Protein AF-A0A7C3UAU3-F1 (afdb_monomer_lite)

pLDDT: mean 89.61, std 8.47, range [52.5, 97.62]

Secondary structure (DSSP, 8-state):
--HHHHHHHTT--HHHHHHHHHHHHH-TTT-------EEEEEEEGGGTEEEEEEEETTEEEEEEEEEGGG-----

Radius of gyration: 18.08 Å; chains: 1; bounding box: 30×26×50 Å

Foldseek 3Di:
DDPVVVCVVVVHDPVVSVVLVVVCVVPVPPRDDDDDWDWDWDDPVVVQWTWTFTHDPNDGPDIDIDHVVVDDDPD

Sequence (75 aa):
MPRNEVQELLGIGKTRFFALLADYRQDVAAFSVTEEVAVHLVPVTLKNVMEVRIWWQEKMVHSVAFPLGEFTVHL

Structure (mmCIF, N/CA/C/O backbone):
data_AF-A0A7C3UAU3-F1
#
_entry.id   AF-A0A7C3UAU3-F1
#
loop_
_atom_site.group_PDB
_atom_site.id
_atom_site.type_symbol
_atom_site.label_atom_id
_atom_site.label_alt_id
_atom_site.label_comp_id
_ato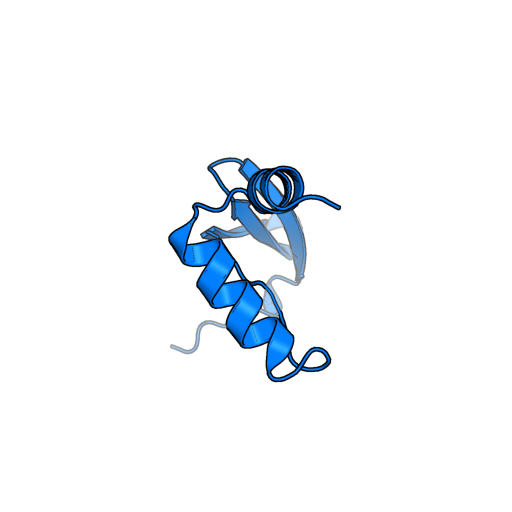m_site.label_asym_id
_atom_site.label_entity_id
_atom_site.label_seq_id
_atom_site.pdbx_PDB_ins_code
_atom_site.Cartn_x
_atom_site.Cartn_y
_atom_site.Cartn_z
_atom_site.occupancy
_atom_site.B_iso_or_equiv
_atom_site.auth_seq_id
_atom_site.auth_comp_id
_atom_site.auth_asym_id
_atom_site.auth_atom_id
_atom_site.pdbx_PDB_model_num
ATOM 1 N N . MET A 1 1 ? -0.793 1.162 -27.366 1.00 67.06 1 MET A N 1
ATOM 2 C CA . MET A 1 1 ? -0.300 2.107 -26.348 1.00 67.06 1 MET A CA 1
ATOM 3 C C . MET A 1 1 ? 1.197 2.316 -26.562 1.00 67.06 1 MET A C 1
ATOM 5 O O . MET A 1 1 ? 1.921 1.324 -26.599 1.00 67.06 1 MET A O 1
ATOM 9 N N . PRO A 1 2 ? 1.661 3.545 -26.820 1.00 87.31 2 PRO A N 1
ATOM 10 C CA . PRO A 1 2 ? 3.072 3.862 -27.013 1.00 87.31 2 PRO A CA 1
ATOM 11 C C . PRO A 1 2 ? 3.858 3.853 -25.689 1.00 87.31 2 PRO A C 1
ATOM 13 O O . PRO A 1 2 ? 3.312 4.019 -24.602 1.00 87.31 2 PRO A O 1
ATOM 16 N N . ARG A 1 3 ? 5.177 3.647 -25.785 1.00 80.62 3 ARG A N 1
ATOM 17 C CA . ARG A 1 3 ? 6.096 3.495 -24.640 1.00 80.62 3 ARG A CA 1
ATOM 18 C C . ARG A 1 3 ? 6.000 4.633 -23.622 1.00 80.62 3 ARG A C 1
ATOM 20 O O . ARG A 1 3 ? 6.016 4.367 -22.430 1.00 80.62 3 ARG A O 1
ATOM 27 N N . ASN A 1 4 ? 5.963 5.880 -24.082 1.00 82.31 4 ASN A N 1
ATOM 28 C CA . ASN A 1 4 ? 5.896 7.067 -23.225 1.00 82.31 4 ASN A CA 1
ATOM 29 C C . ASN A 1 4 ? 4.632 7.077 -22.358 1.00 82.31 4 ASN A C 1
ATOM 31 O O . ASN A 1 4 ? 4.746 7.332 -21.167 1.00 82.31 4 ASN A O 1
ATOM 35 N N . GLU A 1 5 ? 3.479 6.710 -22.919 1.00 83.81 5 GLU A N 1
ATOM 36 C CA . GLU A 1 5 ? 2.230 6.604 -22.157 1.00 83.81 5 GLU A CA 1
ATOM 37 C C . GLU A 1 5 ? 2.319 5.515 -21.081 1.00 83.81 5 GLU A C 1
ATOM 39 O O . GLU A 1 5 ? 1.839 5.709 -19.972 1.00 83.81 5 GLU A O 1
ATOM 44 N N . VAL A 1 6 ? 2.973 4.380 -21.365 1.00 81.19 6 VAL A N 1
ATOM 45 C CA . VAL A 1 6 ? 3.162 3.311 -20.365 1.00 81.19 6 VAL A CA 1
ATOM 46 C C . VAL A 1 6 ? 4.106 3.760 -19.248 1.00 81.19 6 VAL A C 1
ATOM 48 O O . VAL A 1 6 ? 3.877 3.457 -18.081 1.00 81.19 6 VAL A O 1
ATOM 51 N N . GLN A 1 7 ? 5.169 4.491 -19.586 1.00 80.31 7 GLN A N 1
ATOM 52 C CA . GLN A 1 7 ? 6.092 5.031 -18.587 1.00 80.31 7 GLN A CA 1
ATOM 53 C C . GLN A 1 7 ? 5.427 6.072 -17.683 1.00 80.31 7 GLN A C 1
ATOM 55 O O . GLN A 1 7 ? 5.676 6.062 -16.482 1.00 80.31 7 GLN A O 1
ATOM 60 N N . GLU A 1 8 ? 4.597 6.947 -18.254 1.00 80.56 8 GLU A N 1
ATOM 61 C CA . GLU A 1 8 ? 3.841 7.963 -17.521 1.00 80.56 8 GLU A CA 1
ATOM 62 C C . GLU A 1 8 ? 2.765 7.328 -16.637 1.00 80.56 8 GLU A C 1
ATOM 64 O O . GLU A 1 8 ? 2.706 7.629 -15.448 1.00 80.56 8 GLU A O 1
ATOM 69 N N . LEU A 1 9 ? 1.996 6.375 -17.178 1.00 78.19 9 LEU A N 1
ATOM 70 C CA . LEU A 1 9 ? 0.976 5.639 -16.431 1.00 78.19 9 LEU A CA 1
ATOM 71 C C . LEU A 1 9 ? 1.563 4.919 -15.213 1.00 78.19 9 LEU A C 1
ATOM 73 O O . LEU A 1 9 ? 0.968 4.931 -14.140 1.00 78.19 9 LEU A O 1
ATOM 77 N N . LEU A 1 10 ? 2.721 4.281 -15.383 1.00 80.12 10 LEU A N 1
ATOM 78 C CA . LEU A 1 10 ? 3.385 3.553 -14.305 1.00 80.12 10 LEU A CA 1
ATOM 79 C C . LEU A 1 10 ? 4.244 4.469 -13.414 1.00 80.12 10 LEU A C 1
ATOM 81 O O . LEU A 1 10 ? 4.755 4.013 -12.398 1.00 80.12 10 LEU A O 1
ATOM 85 N N . GLY A 1 11 ? 4.443 5.740 -13.779 1.00 79.62 11 GLY A N 1
ATOM 86 C CA . GLY A 1 11 ? 5.326 6.654 -13.049 1.00 79.62 11 GLY A CA 1
ATOM 87 C C . GLY A 1 11 ? 6.792 6.197 -13.011 1.00 79.62 11 GLY A C 1
ATOM 88 O O . GLY A 1 11 ? 7.503 6.485 -12.049 1.00 79.62 11 GLY A O 1
ATOM 89 N N . ILE A 1 12 ? 7.261 5.462 -14.030 1.00 84.38 12 ILE A N 1
ATOM 90 C CA . ILE A 1 12 ? 8.584 4.817 -14.031 1.00 84.38 12 ILE A CA 1
ATOM 91 C C . ILE A 1 12 ? 9.565 5.400 -15.057 1.00 84.38 12 ILE A C 1
ATOM 93 O O . ILE A 1 12 ? 9.234 5.726 -16.200 1.00 84.38 12 ILE A O 1
ATOM 97 N N . GLY A 1 13 ? 10.845 5.435 -14.676 1.00 87.94 13 GLY A N 1
ATOM 98 C CA . GLY A 1 13 ? 11.950 5.806 -15.564 1.00 87.94 13 GLY A CA 1
ATOM 99 C C . GLY A 1 13 ? 12.250 4.771 -16.662 1.00 87.94 13 GLY A C 1
ATOM 100 O O . GLY A 1 13 ? 11.708 3.664 -16.688 1.00 87.94 13 GLY A O 1
ATOM 101 N N . LYS A 1 14 ? 13.159 5.113 -17.591 1.00 87.19 14 LYS A N 1
ATOM 102 C CA . LYS A 1 14 ? 13.519 4.240 -18.734 1.00 87.19 14 LYS A CA 1
ATOM 103 C C . LYS A 1 14 ? 14.070 2.879 -18.306 1.00 87.19 14 LYS A C 1
ATOM 105 O O . LYS A 1 14 ? 13.694 1.878 -18.905 1.00 87.19 14 LYS A O 1
ATOM 110 N N . THR A 1 15 ? 14.932 2.849 -17.292 1.00 91.38 15 THR A N 1
ATOM 111 C CA . THR A 1 15 ? 15.572 1.621 -16.802 1.00 91.38 15 THR A CA 1
ATOM 112 C C . THR A 1 15 ? 14.541 0.634 -16.259 1.00 91.38 15 THR A C 1
ATOM 114 O O . THR A 1 15 ? 14.487 -0.506 -16.711 1.00 91.38 15 THR A O 1
ATOM 117 N N . ARG A 1 16 ? 13.656 1.097 -15.366 1.00 87.12 16 ARG A N 1
ATOM 118 C CA . ARG A 1 16 ? 12.608 0.260 -14.765 1.00 87.12 16 ARG A CA 1
ATOM 119 C C . ARG A 1 16 ? 11.591 -0.226 -15.799 1.00 87.12 16 ARG A C 1
ATOM 121 O O . ARG A 1 16 ? 11.168 -1.370 -15.730 1.00 87.12 16 ARG A O 1
ATOM 128 N N . PHE A 1 17 ? 11.277 0.589 -16.810 1.00 89.94 17 PHE A N 1
ATOM 129 C CA . PHE A 1 17 ? 10.420 0.163 -17.920 1.00 89.94 17 PHE A CA 1
ATOM 130 C C . PHE A 1 17 ? 10.972 -1.062 -18.663 1.00 89.94 17 PHE A C 1
ATOM 132 O O . PHE A 1 17 ? 10.223 -1.994 -18.936 1.00 89.94 17 PHE A O 1
ATOM 139 N N . PHE A 1 18 ? 12.266 -1.081 -18.996 1.00 91.19 18 PHE A N 1
ATOM 140 C CA . PHE A 1 18 ? 12.843 -2.214 -19.726 1.00 91.19 18 PHE A CA 1
ATOM 141 C C . PHE A 1 18 ? 12.994 -3.468 -18.863 1.00 91.19 18 PHE A C 1
ATOM 143 O O . PHE A 1 18 ? 12.835 -4.559 -19.400 1.00 91.19 18 PHE A O 1
ATOM 150 N N . ALA A 1 19 ? 13.237 -3.317 -17.556 1.00 89.50 19 ALA A N 1
ATOM 151 C CA . ALA A 1 19 ? 13.216 -4.439 -16.618 1.00 89.50 19 ALA A CA 1
ATOM 152 C C . ALA A 1 19 ? 11.823 -5.091 -16.576 1.00 89.50 19 ALA A C 1
ATOM 154 O O . ALA A 1 19 ? 11.685 -6.263 -16.907 1.00 89.50 19 ALA A O 1
ATOM 155 N N . LEU A 1 20 ? 10.775 -4.295 -16.332 1.00 90.69 20 LEU A N 1
ATOM 156 C CA . LEU A 1 20 ? 9.394 -4.790 -16.313 1.00 90.69 20 LEU A CA 1
ATOM 157 C C . LEU A 1 20 ? 8.965 -5.397 -17.656 1.00 90.69 20 LEU A C 1
ATOM 159 O O . LEU A 1 20 ? 8.258 -6.397 -17.689 1.00 90.69 20 LEU A O 1
ATOM 163 N N . LEU A 1 21 ? 9.398 -4.818 -18.780 1.00 91.00 21 LEU A N 1
ATOM 164 C CA . LEU A 1 21 ? 9.105 -5.369 -20.104 1.00 91.00 21 LEU A CA 1
ATOM 165 C C . LEU A 1 21 ? 9.795 -6.720 -20.343 1.00 91.00 21 LEU A C 1
ATOM 167 O O . LEU A 1 21 ? 9.244 -7.553 -21.063 1.00 91.00 21 LEU A O 1
ATOM 171 N N . ALA A 1 22 ? 10.994 -6.928 -19.797 1.00 91.81 22 ALA A N 1
ATOM 172 C CA . ALA A 1 22 ? 11.685 -8.209 -19.881 1.00 91.81 22 ALA A CA 1
ATOM 173 C C . ALA A 1 22 ? 10.930 -9.278 -19.081 1.00 91.81 22 ALA A C 1
ATOM 175 O O . ALA A 1 22 ? 10.601 -10.320 -19.646 1.00 91.81 22 ALA A O 1
ATOM 176 N N . ASP A 1 23 ? 10.561 -8.965 -17.837 1.00 91.00 23 ASP A N 1
ATOM 177 C CA . ASP A 1 23 ? 9.809 -9.867 -16.959 1.00 91.00 23 ASP A CA 1
ATOM 178 C C . ASP A 1 23 ? 8.440 -10.219 -17.563 1.00 91.00 23 ASP A C 1
ATOM 180 O O . ASP A 1 23 ? 8.071 -11.390 -17.654 1.00 91.00 23 ASP A O 1
ATOM 184 N N . TYR A 1 24 ? 7.719 -9.219 -18.087 1.00 92.06 24 TYR A N 1
ATOM 185 C CA . TYR A 1 24 ? 6.437 -9.417 -18.769 1.00 92.06 24 TYR A CA 1
ATOM 186 C C . TYR A 1 24 ? 6.546 -10.370 -19.965 1.00 92.06 24 TYR A C 1
ATOM 188 O O . TYR A 1 24 ? 5.663 -11.190 -20.197 1.00 92.06 24 TYR A O 1
ATOM 196 N N . ARG A 1 25 ? 7.624 -10.265 -20.753 1.00 94.81 25 ARG A N 1
ATOM 197 C CA . ARG A 1 25 ? 7.837 -11.124 -21.929 1.00 94.81 25 ARG A CA 1
ATOM 198 C C . ARG A 1 25 ? 8.200 -12.559 -21.566 1.00 94.81 25 ARG A C 1
ATOM 200 O O . ARG A 1 25 ? 8.031 -13.430 -22.414 1.00 94.81 25 ARG A O 1
ATOM 207 N N . GLN A 1 26 ? 8.727 -12.789 -20.367 1.00 95.19 26 GLN A N 1
ATOM 208 C CA . GLN A 1 26 ? 9.108 -14.118 -19.911 1.00 95.19 26 GLN A CA 1
ATOM 209 C C . GLN A 1 26 ? 7.884 -14.935 -19.489 1.00 95.19 26 GLN A C 1
ATOM 211 O O . GLN A 1 26 ? 7.737 -16.071 -19.933 1.00 95.19 26 GLN A O 1
ATOM 216 N N . ASP A 1 27 ? 7.008 -14.357 -18.667 1.00 94.25 27 ASP A N 1
ATOM 217 C CA . ASP A 1 27 ? 5.763 -14.998 -18.249 1.00 94.25 27 ASP A CA 1
ATOM 218 C C . ASP A 1 27 ? 4.692 -13.947 -17.949 1.00 94.25 27 ASP A C 1
ATOM 220 O O . ASP A 1 27 ? 4.623 -13.365 -16.867 1.00 94.25 27 ASP A O 1
ATOM 224 N N . VAL A 1 28 ? 3.821 -13.727 -18.930 1.00 92.69 28 VAL A N 1
ATOM 225 C CA . VAL A 1 28 ? 2.702 -12.786 -18.821 1.00 92.69 28 VAL A CA 1
ATOM 226 C C . VAL A 1 28 ? 1.733 -13.179 -17.700 1.00 92.69 28 VAL A C 1
ATOM 228 O O . VAL A 1 28 ? 1.133 -12.295 -17.095 1.00 92.69 28 VAL A O 1
ATOM 231 N N . ALA A 1 29 ? 1.553 -14.476 -17.430 1.00 94.19 29 ALA A N 1
ATOM 232 C CA . ALA A 1 29 ? 0.588 -14.950 -16.441 1.00 94.19 29 ALA A CA 1
ATOM 233 C C . ALA A 1 29 ? 1.097 -14.765 -15.005 1.00 94.19 29 ALA A C 1
ATOM 235 O O . ALA A 1 29 ? 0.299 -1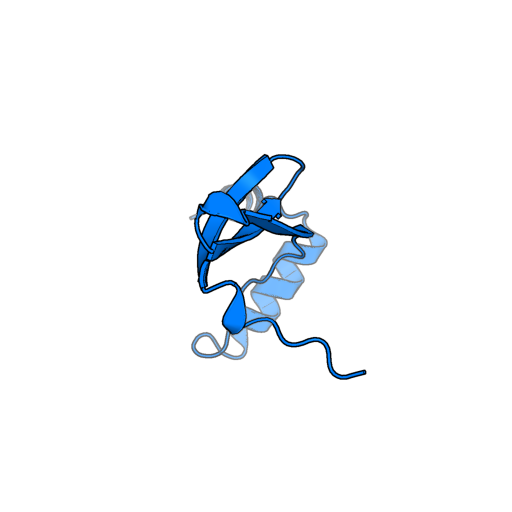4.516 -14.104 1.00 94.19 29 ALA A O 1
ATOM 236 N N . ALA A 1 30 ? 2.412 -14.858 -14.798 1.00 91.06 30 ALA A N 1
ATOM 237 C CA . ALA A 1 30 ? 3.051 -14.629 -13.503 1.00 91.06 30 ALA A CA 1
ATOM 238 C C . ALA A 1 30 ? 3.490 -13.169 -13.274 1.00 91.06 30 ALA A C 1
ATOM 240 O O . ALA A 1 30 ? 3.851 -12.803 -12.153 1.00 91.06 30 ALA A O 1
ATOM 241 N N . PHE A 1 31 ? 3.482 -12.327 -14.311 1.00 91.88 31 PHE A N 1
ATOM 242 C CA . PHE A 1 31 ? 3.936 -10.944 -14.213 1.00 91.88 31 PHE A CA 1
ATOM 243 C C . PHE A 1 31 ? 3.037 -10.100 -13.299 1.00 91.88 31 PHE A C 1
ATOM 245 O O . PHE A 1 31 ? 1.819 -10.036 -13.463 1.00 91.88 31 PHE A O 1
ATOM 252 N N . SER A 1 32 ? 3.659 -9.375 -12.369 1.00 88.56 32 SER A N 1
ATOM 253 C CA . SER A 1 32 ? 2.989 -8.388 -11.526 1.00 88.56 32 SER A CA 1
ATOM 254 C C . SER A 1 32 ? 3.893 -7.177 -11.312 1.00 88.56 32 SER A C 1
ATOM 256 O O . SER A 1 32 ? 5.118 -7.281 -11.354 1.00 88.56 32 SER A O 1
ATOM 258 N N . VAL A 1 33 ? 3.282 -6.009 -11.111 1.00 86.75 33 VAL A N 1
ATOM 259 C CA . VAL A 1 33 ? 4.001 -4.774 -10.781 1.00 86.75 33 VAL A CA 1
ATOM 260 C C . VAL A 1 33 ? 3.702 -4.444 -9.330 1.00 86.75 33 VAL A C 1
ATOM 262 O O . VAL A 1 33 ? 2.545 -4.239 -8.965 1.00 86.75 33 VAL A O 1
ATOM 265 N N . THR A 1 34 ? 4.746 -4.389 -8.513 1.00 86.38 34 THR A N 1
ATOM 266 C CA . THR A 1 34 ? 4.657 -4.010 -7.103 1.00 86.38 34 THR A CA 1
ATOM 267 C C . THR A 1 34 ? 5.437 -2.729 -6.853 1.00 86.38 34 THR A C 1
ATOM 269 O O . THR A 1 34 ? 6.506 -2.510 -7.430 1.00 86.38 34 THR A O 1
ATOM 272 N N . GLU A 1 35 ? 4.917 -1.903 -5.956 1.00 84.56 35 GLU A N 1
ATOM 273 C CA . GLU A 1 35 ? 5.575 -0.694 -5.473 1.00 84.56 35 GLU A CA 1
ATOM 274 C C . GLU A 1 35 ? 5.756 -0.786 -3.962 1.00 84.56 35 GLU A C 1
ATOM 276 O O . GLU A 1 35 ? 4.909 -1.342 -3.258 1.00 84.56 35 GLU A O 1
ATOM 281 N N . GLU A 1 36 ? 6.853 -0.222 -3.463 1.00 89.44 36 GLU A N 1
ATOM 282 C CA . GLU A 1 36 ? 7.014 -0.029 -2.028 1.00 89.44 36 GLU A CA 1
ATOM 283 C C . GLU A 1 36 ? 6.043 1.051 -1.547 1.00 89.44 36 GLU A C 1
ATOM 285 O O . GLU A 1 36 ? 5.910 2.129 -2.136 1.00 89.44 36 GLU A O 1
ATOM 290 N N . VAL A 1 37 ? 5.348 0.743 -0.460 1.00 93.44 37 VAL A N 1
ATOM 291 C CA . VAL A 1 37 ? 4.355 1.613 0.164 1.00 93.44 37 VAL A CA 1
ATOM 292 C C . VAL A 1 37 ? 4.619 1.681 1.657 1.00 93.44 37 VAL A C 1
ATOM 294 O O . VAL A 1 37 ? 5.096 0.721 2.264 1.00 93.44 37 VAL A O 1
ATOM 297 N N . ALA A 1 38 ? 4.273 2.809 2.267 1.00 96.56 38 ALA A N 1
ATOM 298 C CA . ALA A 1 38 ? 4.292 2.928 3.715 1.00 96.56 38 ALA A CA 1
ATOM 299 C C . ALA A 1 38 ? 2.975 2.391 4.286 1.00 96.56 38 ALA A C 1
ATOM 301 O O . ALA A 1 38 ? 1.886 2.783 3.858 1.00 96.56 38 ALA A O 1
ATOM 302 N N . VAL A 1 39 ? 3.078 1.495 5.266 1.00 96.12 39 VAL A N 1
ATOM 303 C CA . VAL A 1 39 ? 1.928 0.960 5.999 1.00 96.12 39 VAL A CA 1
ATOM 304 C C . VAL A 1 39 ? 1.904 1.584 7.383 1.00 96.12 39 VAL A C 1
ATOM 306 O O . VAL A 1 39 ? 2.843 1.427 8.160 1.00 96.12 39 VAL A O 1
ATOM 309 N N . HIS A 1 40 ? 0.829 2.301 7.695 1.00 96.06 40 HIS A N 1
ATOM 310 C CA . HIS A 1 40 ? 0.611 2.893 9.011 1.00 96.06 40 HIS A CA 1
ATOM 311 C C . HIS A 1 40 ? -0.507 2.135 9.728 1.00 96.06 40 HIS A C 1
ATOM 313 O O . HIS A 1 40 ? -1.621 2.038 9.212 1.00 96.06 40 HIS A O 1
ATOM 319 N N . LEU A 1 41 ? -0.211 1.626 10.924 1.00 95.38 41 LEU A N 1
ATOM 320 C CA . LEU A 1 41 ? -1.167 0.948 11.799 1.00 95.38 41 LEU A CA 1
ATOM 321 C C . LEU A 1 41 ? -1.673 1.939 12.848 1.00 95.38 41 LEU A C 1
ATOM 323 O O . LEU A 1 41 ? -0.890 2.448 13.649 1.00 95.38 41 LEU A O 1
ATOM 327 N N . VAL A 1 42 ? -2.971 2.241 12.827 1.00 96.25 42 VAL A N 1
ATOM 328 C CA . VAL A 1 42 ? -3.587 3.222 13.727 1.00 96.25 42 VAL A CA 1
ATOM 329 C C . VAL A 1 42 ? -4.692 2.552 14.550 1.00 96.25 42 VAL A C 1
ATOM 331 O O . VAL A 1 42 ? -5.765 2.268 14.012 1.00 96.25 42 VAL A O 1
ATOM 334 N N . PRO A 1 43 ? -4.479 2.305 15.857 1.00 96.12 43 PRO A N 1
ATOM 335 C CA . PRO A 1 43 ? -5.504 1.706 16.700 1.00 96.12 43 PRO A CA 1
ATOM 336 C C . PRO A 1 43 ? -6.610 2.722 17.006 1.00 96.12 43 PRO A C 1
ATOM 338 O O . PRO A 1 43 ? -6.360 3.793 17.559 1.00 96.12 43 PRO A O 1
ATOM 341 N N . VAL A 1 44 ? -7.857 2.365 16.696 1.00 96.19 44 VAL A N 1
ATOM 342 C CA . VAL A 1 44 ? -9.056 3.135 17.050 1.00 96.19 44 VAL A CA 1
ATOM 343 C C . VAL A 1 44 ? -9.800 2.385 18.153 1.00 96.19 44 VAL A C 1
ATOM 345 O O . VAL A 1 44 ? -10.766 1.658 17.913 1.00 96.19 44 VAL A O 1
ATOM 348 N N . THR A 1 45 ? -9.333 2.564 19.389 1.00 93.56 45 THR A N 1
ATOM 349 C CA . THR A 1 45 ? -9.778 1.801 20.572 1.00 93.56 45 THR A CA 1
ATOM 350 C C . THR A 1 45 ? -11.278 1.908 20.837 1.00 93.56 45 THR A C 1
ATOM 352 O O . THR A 1 45 ? -11.917 0.900 21.114 1.00 93.56 45 THR A O 1
ATOM 355 N N . LEU A 1 46 ? -11.872 3.093 20.658 1.00 95.44 46 LEU A N 1
ATOM 356 C CA . LEU A 1 46 ? -13.319 3.307 20.828 1.00 95.44 46 LEU A CA 1
ATOM 357 C C . LEU A 1 46 ? -14.178 2.464 19.878 1.00 95.44 46 LEU A C 1
ATOM 359 O O . LEU A 1 46 ? -15.318 2.144 20.196 1.00 95.44 46 LEU A O 1
ATOM 363 N N . LYS A 1 47 ? -13.641 2.130 18.703 1.00 95.56 47 LYS A N 1
ATOM 364 C CA . LYS A 1 47 ? -14.320 1.317 17.689 1.00 95.56 47 LYS A CA 1
ATOM 365 C C . LYS A 1 47 ? -13.846 -0.135 17.696 1.00 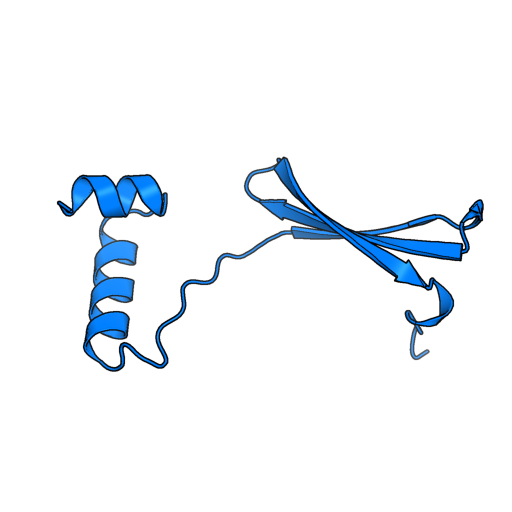95.56 47 LYS A C 1
ATOM 367 O O . LYS A 1 47 ? -14.344 -0.923 16.905 1.00 95.56 47 LYS A O 1
ATOM 372 N N . ASN A 1 48 ? -12.899 -0.478 18.570 1.00 95.62 48 ASN A N 1
ATOM 373 C CA . ASN A 1 48 ? -12.253 -1.784 18.629 1.00 95.62 48 ASN A CA 1
ATOM 374 C C . ASN A 1 48 ? -11.705 -2.264 17.268 1.00 95.62 48 ASN A C 1
ATOM 376 O O . ASN A 1 48 ? -11.810 -3.442 16.925 1.00 95.62 48 ASN A O 1
ATOM 380 N N . VAL A 1 49 ? -11.121 -1.350 16.485 1.00 96.69 49 VAL A N 1
ATOM 381 C CA . VAL A 1 49 ? -10.503 -1.660 15.185 1.00 96.69 49 VAL A CA 1
A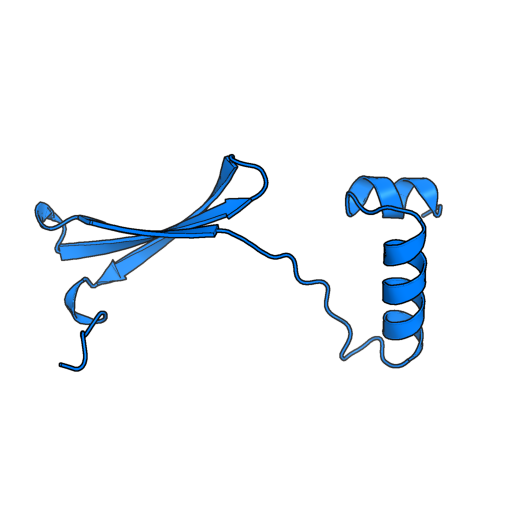TOM 382 C C . VAL A 1 49 ? -9.078 -1.130 15.094 1.00 96.69 49 VAL A C 1
ATOM 384 O O . VAL A 1 49 ? -8.727 -0.132 15.724 1.00 96.69 49 VAL A O 1
ATOM 387 N N . MET A 1 50 ? -8.271 -1.786 14.272 1.00 97.19 50 MET A N 1
ATOM 388 C CA . MET A 1 50 ? -7.021 -1.278 13.730 1.00 97.19 50 MET A CA 1
ATOM 389 C C . MET A 1 50 ? -7.288 -0.741 12.322 1.00 97.19 50 MET A C 1
ATOM 391 O O . MET A 1 50 ? -7.715 -1.489 11.442 1.00 97.19 50 MET A O 1
ATOM 395 N N . GLU A 1 51 ? -7.034 0.544 12.093 1.00 97.12 51 GLU A N 1
ATOM 396 C CA . GLU A 1 51 ? -6.988 1.088 10.738 1.00 97.12 51 GLU A CA 1
ATOM 397 C C . GLU A 1 51 ? -5.598 0.848 10.146 1.00 97.12 51 GLU A C 1
ATOM 399 O O . GLU A 1 51 ? -4.604 1.414 10.603 1.00 97.12 51 GLU A O 1
ATOM 404 N N . VAL A 1 52 ? -5.539 0.020 9.107 1.00 96.81 52 VAL A N 1
ATOM 405 C CA . VAL A 1 52 ? -4.346 -0.212 8.295 1.00 96.81 52 VAL A CA 1
ATOM 406 C C . VAL A 1 52 ? -4.409 0.734 7.105 1.00 96.81 52 VAL A C 1
ATOM 408 O O . VAL A 1 52 ? -5.263 0.597 6.230 1.00 96.81 52 VAL A O 1
ATOM 411 N N . ARG A 1 53 ? -3.515 1.720 7.074 1.00 97.62 53 ARG A N 1
ATOM 412 C CA . ARG A 1 53 ? -3.482 2.764 6.045 1.00 97.62 53 ARG A CA 1
ATOM 413 C C . ARG A 1 53 ? -2.289 2.549 5.127 1.00 97.62 53 ARG A C 1
ATOM 415 O O . ARG A 1 53 ? -1.162 2.449 5.605 1.00 97.62 53 ARG A O 1
ATOM 422 N N . ILE A 1 54 ? -2.539 2.529 3.822 1.00 97.38 54 ILE A N 1
ATOM 423 C CA . ILE A 1 54 ? -1.517 2.380 2.784 1.00 97.38 54 ILE A CA 1
ATOM 424 C C . ILE A 1 54 ? -1.247 3.750 2.170 1.00 97.38 54 ILE A C 1
ATOM 426 O O . ILE A 1 54 ? -2.154 4.406 1.646 1.00 97.38 54 ILE A O 1
ATOM 430 N N . TRP A 1 55 ? 0.011 4.169 2.237 1.00 97.31 55 TRP A N 1
ATOM 431 C CA . TRP A 1 55 ? 0.493 5.452 1.748 1.00 97.31 55 TRP A CA 1
ATOM 432 C C . TRP A 1 55 ? 1.477 5.255 0.601 1.00 97.31 55 TRP A C 1
ATOM 434 O O . TRP A 1 55 ? 2.420 4.471 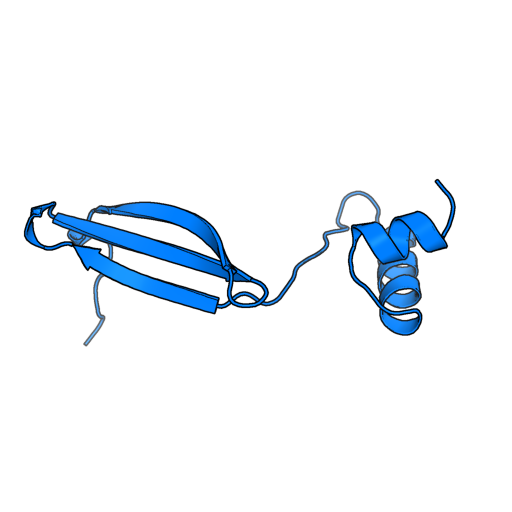0.697 1.00 97.31 55 TRP A O 1
ATOM 444 N N . TRP A 1 56 ? 1.272 6.017 -0.467 1.00 94.06 56 TRP A N 1
ATOM 445 C CA . TRP A 1 56 ? 2.164 6.088 -1.617 1.00 94.06 56 TRP A CA 1
ATOM 446 C C . TRP A 1 56 ? 2.373 7.555 -1.989 1.00 94.06 56 TRP A C 1
ATOM 448 O O . TRP A 1 56 ? 1.406 8.311 -2.057 1.00 94.06 56 TRP A O 1
ATOM 458 N N . GLN A 1 57 ? 3.630 7.966 -2.182 1.00 91.38 57 GLN A N 1
ATOM 459 C CA . GLN A 1 57 ? 4.008 9.361 -2.468 1.00 91.38 57 GLN A CA 1
ATOM 460 C C . GLN A 1 57 ? 3.354 10.375 -1.509 1.00 91.38 57 GLN A C 1
ATOM 462 O O . GLN A 1 57 ? 2.691 11.314 -1.938 1.00 91.38 57 GLN A O 1
ATOM 467 N N . GLU A 1 58 ? 3.487 10.139 -0.198 1.00 90.94 58 GLU A N 1
ATOM 468 C CA . GLU A 1 58 ? 2.927 10.997 0.867 1.00 90.94 58 GLU A CA 1
ATOM 469 C C . GLU A 1 58 ? 1.398 11.167 0.826 1.00 90.94 58 GLU A C 1
ATOM 471 O O . GLU A 1 58 ? 0.829 11.990 1.542 1.00 90.94 58 GLU A O 1
ATOM 476 N N . LYS A 1 59 ? 0.700 10.344 0.041 1.00 93.94 59 LYS A N 1
ATOM 477 C CA . LYS A 1 59 ? -0.754 10.337 -0.064 1.00 93.94 59 LYS A CA 1
ATOM 478 C C . LYS A 1 59 ? -1.304 8.995 0.394 1.00 93.94 59 LYS A C 1
ATOM 480 O O . LYS A 1 59 ? -0.863 7.939 -0.057 1.00 93.94 59 LYS A O 1
ATOM 485 N N . MET A 1 60 ? -2.316 9.023 1.259 1.00 95.56 60 MET A N 1
ATOM 486 C CA . MET A 1 60 ? -3.068 7.815 1.590 1.00 95.56 60 MET A CA 1
ATOM 487 C C . MET A 1 60 ? -3.864 7.376 0.357 1.00 95.56 60 MET A C 1
ATOM 489 O O . MET A 1 60 ? -4.743 8.102 -0.110 1.00 95.56 60 MET A O 1
ATOM 493 N N . VAL A 1 61 ? -3.538 6.202 -0.181 1.00 96.50 61 VAL A N 1
ATOM 494 C CA . VAL A 1 61 ? -4.181 5.640 -1.381 1.00 96.50 61 VAL A CA 1
ATOM 495 C C . VAL A 1 61 ? -5.222 4.585 -1.034 1.00 96.50 61 VAL A C 1
ATOM 497 O O . VAL A 1 61 ? -6.153 4.362 -1.804 1.00 96.50 61 VAL A O 1
ATOM 500 N N . HIS A 1 62 ? -5.095 3.957 0.136 1.00 97.00 62 HIS A N 1
ATOM 501 C CA . HIS A 1 62 ? -6.044 2.961 0.605 1.00 97.00 62 HIS A CA 1
ATOM 502 C C . HIS A 1 62 ? -6.075 2.885 2.134 1.00 97.00 62 HIS A C 1
ATOM 504 O O . HIS A 1 62 ? -5.118 3.260 2.814 1.00 97.00 62 HIS A O 1
ATOM 510 N N . SER A 1 63 ? -7.187 2.398 2.675 1.00 96.88 63 SER A N 1
ATOM 511 C CA . SER A 1 63 ? -7.366 2.139 4.100 1.00 96.88 63 SER A CA 1
ATOM 512 C C . SER A 1 63 ? -8.332 0.978 4.281 1.00 96.88 63 SER A C 1
ATOM 514 O O . SER A 1 63 ? -9.331 0.885 3.567 1.00 96.88 63 SER A O 1
ATOM 516 N N . VAL A 1 64 ? -8.037 0.121 5.250 1.00 96.81 64 VAL A N 1
ATOM 517 C CA . VAL A 1 64 ? -8.877 -1.005 5.654 1.00 96.81 64 VAL A CA 1
ATOM 518 C C . VAL A 1 64 ? -8.937 -1.068 7.174 1.00 96.81 64 VAL A C 1
ATOM 520 O O . VAL A 1 64 ? -7.951 -0.800 7.858 1.00 96.81 64 VAL A O 1
ATOM 523 N N . ALA A 1 65 ? -10.113 -1.401 7.704 1.00 96.44 65 ALA A N 1
ATOM 524 C CA . ALA A 1 65 ? -10.342 -1.544 9.135 1.00 96.44 65 ALA A CA 1
ATOM 525 C C . ALA A 1 65 ? -10.493 -3.025 9.480 1.00 96.44 65 ALA A C 1
ATOM 527 O O . ALA A 1 65 ? -11.380 -3.698 8.956 1.00 96.44 65 ALA A O 1
ATOM 528 N N . PHE A 1 66 ? -9.647 -3.503 10.383 1.00 96.06 66 PHE A N 1
ATOM 529 C CA . PHE A 1 66 ? -9.678 -4.866 10.901 1.00 96.06 66 PHE A CA 1
ATOM 530 C C . PHE A 1 66 ? -10.001 -4.844 12.398 1.00 96.06 66 PHE A C 1
ATOM 532 O O . PHE A 1 66 ? -9.653 -3.867 13.069 1.00 96.06 66 PHE A O 1
ATOM 539 N N . PRO A 1 67 ? -10.651 -5.873 12.962 1.00 95.94 67 PRO A N 1
ATOM 540 C CA . PRO A 1 67 ? -10.847 -5.971 14.404 1.00 95.94 67 PRO A CA 1
ATOM 541 C C . PRO A 1 67 ? -9.518 -5.862 15.162 1.00 95.94 67 PRO A C 1
ATOM 543 O O . PRO A 1 67 ? -8.536 -6.520 14.826 1.00 95.94 67 PRO A O 1
ATOM 546 N N . LEU A 1 68 ? -9.479 -5.046 16.217 1.00 92.44 68 LEU A N 1
ATOM 547 C CA . LEU A 1 68 ? -8.243 -4.780 16.963 1.00 92.44 68 LEU A CA 1
ATOM 548 C C . LEU A 1 68 ? -7.654 -6.055 17.593 1.00 92.44 68 LEU A C 1
ATOM 550 O O . LEU A 1 68 ? -6.439 -6.178 17.711 1.00 92.44 68 LEU A O 1
ATOM 554 N N . GLY A 1 69 ? -8.510 -7.018 17.948 1.00 88.31 69 GLY A N 1
ATOM 555 C CA . GLY A 1 69 ? -8.108 -8.302 18.525 1.00 88.31 69 GLY A CA 1
ATOM 556 C C . GLY A 1 69 ? -7.357 -9.242 17.573 1.00 88.31 69 GLY A C 1
ATOM 557 O O . GLY A 1 69 ? -6.766 -10.204 18.048 1.00 88.31 69 GLY A O 1
ATOM 558 N N . GLU A 1 70 ? -7.346 -8.975 16.262 1.00 87.38 70 GLU A N 1
ATOM 559 C CA . GLU A 1 70 ? -6.583 -9.769 15.283 1.00 87.38 70 GLU A CA 1
ATOM 560 C C . GLU A 1 70 ? -5.086 -9.407 15.263 1.00 87.38 70 GLU A C 1
ATOM 562 O O . GLU A 1 70 ? -4.274 -10.150 14.717 1.00 87.38 70 GLU A O 1
ATOM 567 N N . PHE A 1 71 ? -4.695 -8.293 15.891 1.00 85.12 71 PHE A N 1
ATOM 568 C CA . PHE A 1 71 ? -3.307 -7.837 15.964 1.00 85.12 71 PHE A CA 1
ATOM 569 C C . PHE A 1 71 ? -2.702 -8.255 17.304 1.00 85.12 71 PHE A C 1
ATOM 571 O O . PHE A 1 71 ? -2.727 -7.506 18.281 1.00 85.12 71 PHE A O 1
ATOM 578 N N . THR A 1 72 ? -2.156 -9.467 17.362 1.00 78.88 72 THR A N 1
ATOM 579 C CA . THR A 1 72 ? -1.445 -9.960 18.546 1.00 78.88 72 THR A CA 1
ATOM 580 C C . THR A 1 72 ? 0.041 -9.625 18.465 1.00 78.88 72 THR A C 1
ATOM 582 O O . THR A 1 72 ? 0.704 -9.970 17.488 1.00 78.88 72 THR A O 1
ATOM 585 N N . VAL A 1 73 ? 0.595 -9.012 19.513 1.00 70.06 73 VAL A N 1
ATOM 586 C CA . VAL A 1 73 ? 2.051 -8.949 19.700 1.00 70.06 73 VAL A CA 1
ATOM 587 C C . VAL A 1 73 ? 2.474 -10.268 20.341 1.00 70.06 73 VAL A C 1
ATOM 589 O O . VAL A 1 73 ? 2.074 -10.554 21.468 1.00 70.06 73 VAL A O 1
ATOM 592 N N . HIS A 1 74 ? 3.248 -11.088 19.630 1.00 61.97 74 HIS A N 1
ATOM 593 C CA . HIS A 1 74 ? 3.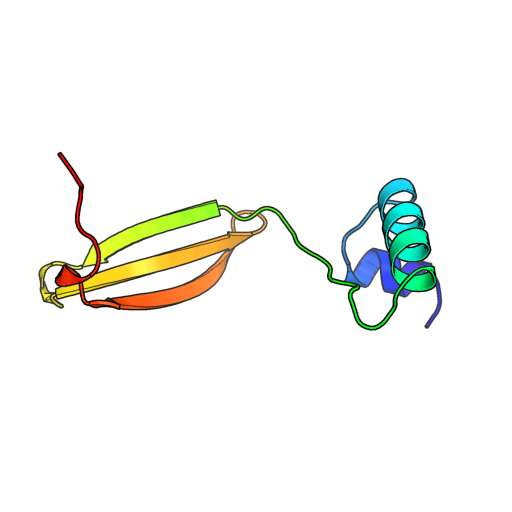970 -12.180 20.280 1.00 61.97 74 HIS A CA 1
ATOM 594 C C . HIS A 1 74 ? 5.094 -11.548 21.109 1.00 61.97 74 HIS A C 1
ATOM 596 O O . HIS A 1 74 ? 6.013 -10.957 20.542 1.00 61.97 74 HIS A O 1
ATOM 602 N N . LEU A 1 75 ? 4.944 -11.589 22.435 1.00 52.50 75 LEU A N 1
ATOM 603 C CA . LEU A 1 75 ? 5.954 -11.163 23.407 1.00 52.50 75 LEU A CA 1
ATOM 604 C C . LEU A 1 75 ? 6.950 -12.290 23.683 1.00 52.50 75 LEU A C 1
ATOM 606 O O . LEU A 1 75 ? 6.503 -13.460 23.722 1.00 52.50 75 LEU A O 1
#